Protein AF-U3AN63-F1 (afdb_monomer)

Secondary structure (DSSP, 8-state):
-HHHHHHHHTS-EEE---EEEETTEEEE---EEE-TTS-EEEE--SSS-EEEEEEEETTEEEEEEEEE--

Organism: NCBI:txid1219077

Nearest PDB structures (foldseek):
  5g3o-assembly1_E  TM=8.814E-01  e=1.617E-01  Bacillus cereus
  4f4h-assembly1_A  TM=7.795E-01  e=8.578E-02  Burkholderia thailandensis E264
  4f4h-assembly1_B  TM=7.890E-01  e=2.519E-01  Burkholderia thailandensis E264
  5g3o-assembly1_D  TM=7.032E-01  e=1.037E-01  Bacillus cereus
  5g3o-assembly1_B  TM=7.038E-01  e=1.255E-01  Bacillus cereus

Radius of gyration: 12.71 Å; Cα contacts (8 Å, |Δi|>4): 164; chains: 1; bounding box: 34×17×36 Å

Structure (mmCIF, N/CA/C/O backbone):
data_AF-U3AN63-F1
#
_entry.id   AF-U3AN63-F1
#
loop_
_atom_site.group_PDB
_atom_site.id
_atom_site.type_symbol
_atom_site.label_atom_id
_atom_site.label_alt_id
_atom_site.label_comp_id
_atom_site.label_asym_id
_atom_site.label_entity_id
_atom_site.label_seq_id
_atom_site.pdbx_PDB_ins_code
_atom_site.Cartn_x
_atom_site.Cartn_y
_atom_site.Cartn_z
_atom_site.occupancy
_atom_site.B_iso_or_equiv
_atom_site.auth_seq_id
_atom_site.auth_comp_id
_atom_site.auth_asym_id
_atom_site.auth_atom_id
_atom_site.pdbx_PDB_model_num
ATOM 1 N N . MET A 1 1 ? 9.791 0.368 9.878 1.00 86.50 1 MET A N 1
ATOM 2 C CA . MET A 1 1 ? 8.981 -0.130 8.741 1.00 86.50 1 MET A CA 1
ATOM 3 C C . MET A 1 1 ? 7.578 0.466 8.834 1.00 86.50 1 MET A C 1
ATOM 5 O O . MET A 1 1 ? 7.138 0.691 9.955 1.00 86.50 1 MET A O 1
ATOM 9 N N . LEU A 1 2 ? 6.899 0.759 7.716 1.00 95.81 2 LEU A N 1
ATOM 10 C CA . LEU A 1 2 ? 5.587 1.440 7.713 1.00 95.81 2 LEU A CA 1
ATOM 11 C C . LEU A 1 2 ? 4.495 0.667 8.477 1.00 95.81 2 LEU A C 1
ATOM 13 O O . LEU A 1 2 ? 3.703 1.281 9.184 1.00 95.81 2 LEU A O 1
ATOM 17 N N . SER A 1 3 ? 4.538 -0.668 8.459 1.00 97.19 3 SER A N 1
ATOM 18 C CA . SER A 1 3 ? 3.698 -1.528 9.308 1.00 97.19 3 SER A CA 1
ATOM 19 C C . SER A 1 3 ? 3.801 -1.192 10.800 1.00 97.19 3 SER A C 1
ATOM 21 O O . SER A 1 3 ? 2.796 -1.105 11.493 1.00 97.19 3 SER A O 1
ATOM 23 N N . HIS A 1 4 ? 5.013 -0.929 11.298 1.00 98.12 4 HIS A N 1
ATOM 24 C CA . HIS A 1 4 ? 5.234 -0.549 12.693 1.00 98.12 4 HIS A CA 1
ATOM 25 C C . HIS A 1 4 ? 4.672 0.843 13.007 1.00 98.12 4 HIS A C 1
ATOM 27 O O . HIS A 1 4 ? 4.195 1.075 14.117 1.00 98.12 4 HIS A O 1
ATOM 33 N N . ILE A 1 5 ? 4.708 1.770 12.039 1.00 97.81 5 ILE A N 1
ATOM 34 C CA . ILE A 1 5 ? 4.047 3.073 12.187 1.00 97.81 5 ILE A CA 1
ATOM 35 C C . ILE A 1 5 ? 2.545 2.851 12.353 1.00 97.81 5 ILE A C 1
ATOM 37 O O . ILE A 1 5 ? 1.984 3.373 13.312 1.00 97.81 5 ILE A O 1
ATOM 41 N N . ALA A 1 6 ? 1.933 2.020 11.502 1.00 98.06 6 ALA A N 1
ATOM 42 C CA . ALA A 1 6 ? 0.506 1.710 11.559 1.00 98.06 6 ALA A CA 1
ATOM 43 C C . ALA A 1 6 ? 0.087 1.141 12.926 1.00 98.06 6 ALA A C 1
ATOM 45 O O . ALA A 1 6 ? -0.841 1.659 13.549 1.00 98.06 6 ALA A O 1
ATOM 46 N N . THR A 1 7 ? 0.837 0.168 13.462 1.00 98.38 7 THR A N 1
ATOM 47 C CA . THR A 1 7 ? 0.593 -0.377 14.809 1.00 98.38 7 THR A CA 1
ATOM 48 C C . THR A 1 7 ? 0.744 0.686 15.903 1.00 98.38 7 THR A C 1
ATOM 50 O O . THR A 1 7 ? -0.048 0.727 16.846 1.00 98.38 7 THR A O 1
ATOM 53 N N . LYS A 1 8 ? 1.754 1.561 15.796 1.00 98.25 8 LYS A N 1
ATOM 54 C CA . LYS A 1 8 ? 2.054 2.582 16.812 1.00 98.25 8 LYS A CA 1
ATOM 55 C C . LYS A 1 8 ? 0.989 3.675 16.873 1.00 98.25 8 LYS A C 1
ATOM 57 O O . LYS A 1 8 ? 0.598 4.071 17.968 1.00 98.25 8 LYS A O 1
ATOM 62 N N . ILE A 1 9 ? 0.536 4.159 15.718 1.00 97.19 9 ILE A N 1
ATOM 63 C CA . ILE A 1 9 ? -0.477 5.223 15.634 1.00 97.19 9 ILE A CA 1
ATOM 64 C C . ILE A 1 9 ? -1.910 4.675 15.655 1.00 97.19 9 ILE A C 1
ATOM 66 O O . ILE A 1 9 ? -2.850 5.452 15.775 1.00 97.19 9 ILE A O 1
ATOM 70 N N . LYS A 1 10 ? -2.072 3.346 15.563 1.00 96.94 10 LYS A N 1
ATOM 71 C CA . LYS A 1 10 ? -3.358 2.633 15.518 1.00 96.94 10 LYS A CA 1
ATOM 72 C C . LYS A 1 10 ? -4.271 3.108 14.382 1.00 96.94 10 LYS A C 1
ATOM 74 O O . LYS A 1 10 ? -5.488 3.146 14.544 1.00 96.94 10 LYS A O 1
ATOM 79 N N . ALA A 1 11 ? -3.684 3.423 13.230 1.00 97.38 11 ALA A N 1
ATOM 80 C CA . ALA A 1 11 ? -4.400 3.879 12.044 1.00 97.38 11 ALA A CA 1
ATOM 81 C C . ALA A 1 11 ? -3.822 3.238 10.770 1.00 97.38 11 ALA A C 1
ATOM 83 O O . ALA A 1 11 ? -2.647 2.853 10.771 1.00 97.38 11 ALA A O 1
ATOM 84 N N . PRO A 1 12 ? -4.621 3.127 9.692 1.00 97.69 12 PRO A N 1
ATOM 85 C CA . PRO A 1 12 ? -4.132 2.699 8.393 1.00 97.69 12 PRO A CA 1
ATOM 86 C C . PRO A 1 12 ? -2.988 3.583 7.892 1.00 97.69 12 PRO A C 1
ATOM 88 O O . PRO A 1 12 ? -2.994 4.800 8.082 1.00 97.69 12 PRO A O 1
ATOM 91 N N . VAL A 1 13 ? -2.016 2.971 7.220 1.00 98.00 13 VAL A N 1
ATOM 92 C CA . VAL A 1 13 ? -0.911 3.685 6.564 1.00 98.00 13 VAL A CA 1
ATOM 93 C C . VAL A 1 13 ? -0.949 3.375 5.080 1.00 98.00 13 VAL A C 1
ATOM 95 O O . VAL A 1 13 ? -1.008 2.209 4.696 1.00 98.00 13 VAL A O 1
ATOM 98 N N . LEU A 1 14 ? -0.907 4.419 4.254 1.00 97.44 14 LEU A N 1
ATOM 99 C CA . LEU A 1 14 ? -0.900 4.321 2.800 1.00 97.44 14 LEU A CA 1
ATOM 100 C C . LEU A 1 14 ? 0.448 4.819 2.277 1.00 97.44 14 LEU A C 1
ATOM 102 O O . LEU A 1 14 ? 0.912 5.897 2.649 1.00 97.44 14 LEU A O 1
ATOM 106 N N . LEU A 1 15 ? 1.067 4.033 1.404 1.00 97.00 15 LEU A N 1
ATOM 107 C CA . LEU A 1 15 ? 2.259 4.402 0.653 1.00 97.00 15 LEU A CA 1
ATOM 108 C C . LEU A 1 15 ? 1.878 4.587 -0.812 1.00 97.00 15 LEU A C 1
ATOM 110 O O . LEU A 1 15 ? 1.395 3.649 -1.442 1.00 97.00 15 LEU A O 1
ATOM 114 N N . SER A 1 16 ? 2.171 5.769 -1.348 1.00 96.06 16 SER A N 1
ATOM 115 C CA . SER A 1 16 ? 2.288 5.998 -2.786 1.00 96.06 16 SER A CA 1
ATOM 116 C C . SER A 1 16 ? 3.764 6.157 -3.116 1.00 96.06 16 SER A C 1
ATOM 118 O O . SER A 1 16 ? 4.467 6.908 -2.436 1.00 96.06 16 SER A O 1
ATOM 120 N N . ASN A 1 17 ? 4.252 5.405 -4.096 1.00 95.19 17 ASN A N 1
ATOM 121 C CA . ASN A 1 17 ? 5.665 5.361 -4.426 1.00 95.19 17 ASN A CA 1
ATOM 122 C C . ASN A 1 17 ? 5.885 5.183 -5.929 1.00 95.19 17 ASN A C 1
ATOM 124 O O . ASN A 1 17 ? 5.068 4.591 -6.629 1.00 95.19 17 ASN A O 1
ATOM 128 N N . PHE A 1 18 ? 7.024 5.675 -6.402 1.00 94.50 18 PHE A N 1
ATOM 129 C CA . PHE A 1 18 ? 7.437 5.598 -7.797 1.00 94.50 18 PHE A CA 1
ATOM 130 C C . PHE A 1 18 ? 8.080 4.240 -8.128 1.00 94.50 18 PHE A C 1
ATOM 132 O O . PHE A 1 18 ? 8.756 3.651 -7.278 1.00 94.50 18 PHE A O 1
ATOM 139 N N . ILE A 1 19 ? 7.892 3.761 -9.361 1.00 94.38 19 ILE A N 1
ATOM 140 C CA . ILE A 1 19 ? 8.581 2.592 -9.926 1.00 94.38 19 ILE A CA 1
ATOM 141 C C . ILE A 1 19 ? 9.651 3.092 -10.896 1.00 94.38 19 ILE A C 1
ATOM 143 O O . ILE A 1 19 ? 9.340 3.812 -11.838 1.00 94.38 19 ILE A O 1
ATOM 147 N N . GLY A 1 20 ? 10.902 2.676 -10.694 1.00 93.19 20 GLY A N 1
ATOM 148 C CA . GLY A 1 20 ? 11.995 2.938 -11.634 1.00 93.19 20 GLY A CA 1
ATOM 149 C C . GLY A 1 20 ? 13.066 3.885 -11.098 1.00 93.19 20 GLY A C 1
ATOM 150 O O . GLY A 1 20 ? 13.169 4.126 -9.897 1.00 93.19 20 GLY A O 1
ATOM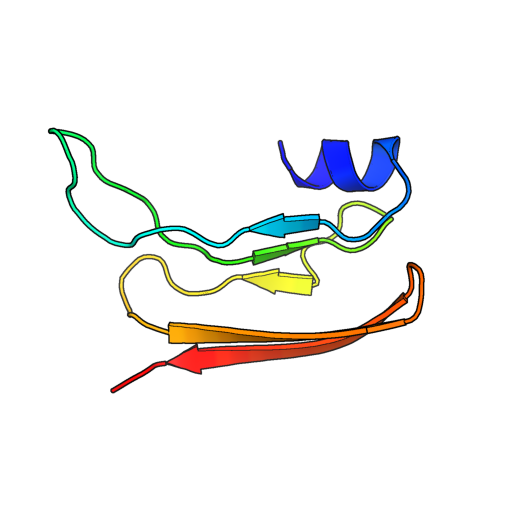 151 N N . LYS A 1 21 ? 13.913 4.403 -11.993 1.00 94.62 21 LYS A N 1
ATOM 152 C CA . LYS A 1 21 ? 15.093 5.195 -11.616 1.00 94.62 21 LYS A CA 1
ATOM 153 C C . LYS A 1 21 ? 14.783 6.679 -11.490 1.00 94.62 21 LYS A C 1
ATOM 155 O O . LYS A 1 21 ? 14.347 7.302 -12.453 1.00 94.62 21 LYS A O 1
ATOM 160 N N . ALA A 1 22 ? 15.105 7.265 -10.340 1.00 91.25 22 ALA A N 1
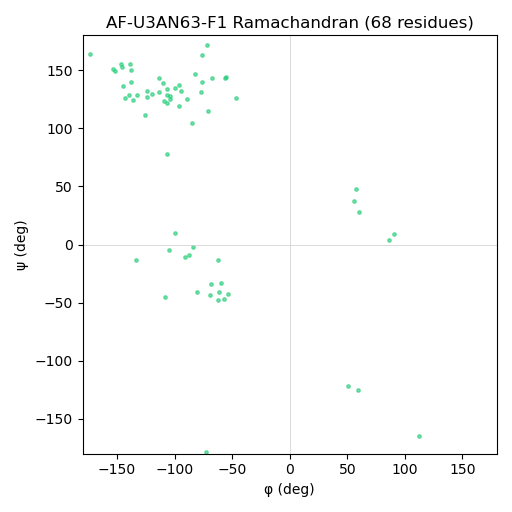ATOM 161 C CA . ALA A 1 22 ? 15.018 8.704 -10.112 1.00 91.25 22 ALA A CA 1
ATOM 162 C C . ALA A 1 22 ? 16.226 9.196 -9.304 1.00 91.25 22 ALA A C 1
ATOM 164 O O . ALA A 1 22 ? 16.564 8.640 -8.263 1.00 91.25 22 ALA A O 1
ATOM 165 N N . GLY A 1 23 ? 16.910 10.236 -9.794 1.00 89.00 23 GLY A N 1
ATOM 166 C CA . GLY A 1 23 ? 18.029 10.862 -9.073 1.00 89.00 23 GLY A CA 1
ATOM 167 C C . GLY A 1 23 ? 19.207 9.927 -8.763 1.00 89.00 23 GLY A C 1
ATOM 168 O O . GLY A 1 23 ? 19.887 10.129 -7.763 1.00 89.00 23 GLY A O 1
ATOM 169 N N . GLY A 1 24 ? 19.426 8.891 -9.581 1.00 93.38 24 GLY A N 1
ATOM 170 C CA . GLY A 1 24 ? 20.464 7.875 -9.358 1.00 93.38 24 GLY A CA 1
ATOM 171 C C . GLY A 1 24 ? 20.049 6.708 -8.453 1.00 93.38 24 GLY A C 1
ATOM 172 O O . GLY A 1 24 ? 20.873 5.837 -8.194 1.00 93.38 24 GLY A O 1
ATOM 173 N N . TRP A 1 25 ? 18.789 6.660 -8.011 1.00 92.00 25 TRP A N 1
ATOM 174 C CA . TRP A 1 25 ? 18.249 5.609 -7.146 1.00 92.00 25 TRP A CA 1
ATOM 175 C C . TRP A 1 25 ? 17.199 4.773 -7.869 1.00 92.00 25 TRP A C 1
ATOM 177 O O . TRP A 1 25 ? 16.393 5.316 -8.622 1.00 92.00 25 TRP A O 1
ATOM 187 N N . ASP A 1 26 ? 17.178 3.469 -7.595 1.00 93.38 26 ASP A N 1
ATOM 188 C CA . ASP A 1 26 ? 16.113 2.556 -8.014 1.00 93.38 26 ASP A CA 1
ATOM 189 C C . ASP A 1 26 ? 14.963 2.595 -6.997 1.00 93.38 26 ASP A C 1
ATOM 191 O O . ASP A 1 26 ? 15.055 2.042 -5.896 1.00 93.38 26 ASP A O 1
ATOM 195 N N . ALA A 1 27 ? 13.870 3.268 -7.352 1.00 94.06 27 ALA A N 1
ATOM 196 C CA . ALA A 1 27 ? 12.647 3.284 -6.568 1.00 94.06 27 ALA A CA 1
ATOM 197 C C . ALA A 1 27 ? 11.875 1.970 -6.758 1.00 94.06 27 ALA A C 1
ATOM 199 O O . ALA A 1 27 ? 11.642 1.504 -7.873 1.00 94.06 27 ALA A O 1
ATOM 200 N N . ALA A 1 28 ? 11.471 1.370 -5.639 1.00 93.12 28 ALA A N 1
ATOM 201 C CA . ALA A 1 28 ? 10.947 0.007 -5.605 1.00 93.12 28 ALA A CA 1
ATOM 202 C C . ALA A 1 28 ? 9.448 -0.121 -5.931 1.00 93.12 28 ALA A C 1
ATOM 204 O O . ALA A 1 28 ? 8.927 -1.236 -5.870 1.00 93.12 28 ALA A O 1
ATOM 205 N N . GLY A 1 29 ? 8.735 0.982 -6.180 1.00 94.56 29 GLY A N 1
ATOM 206 C CA . GLY A 1 29 ? 7.278 0.968 -6.283 1.00 94.56 29 GLY A CA 1
ATOM 207 C C . GLY A 1 29 ? 6.617 0.474 -5.007 1.00 94.56 29 GLY A C 1
ATOM 208 O O . GLY A 1 29 ? 6.892 0.985 -3.917 1.00 94.56 29 GLY A O 1
ATOM 209 N N . LYS A 1 30 ? 5.775 -0.556 -5.143 1.00 95.75 30 LYS A N 1
ATOM 210 C CA . LYS A 1 30 ? 5.042 -1.190 -4.040 1.00 95.75 30 LYS A CA 1
ATOM 211 C C . LYS A 1 30 ? 4.176 -0.192 -3.280 1.00 95.75 30 LYS A C 1
ATOM 213 O O . LYS A 1 30 ? 4.188 -0.176 -2.047 1.00 95.75 30 LYS A O 1
ATOM 218 N N . CYS A 1 31 ? 3.400 0.624 -3.997 1.00 96.75 31 CYS A N 1
ATOM 219 C CA . CYS A 1 31 ? 2.284 1.341 -3.378 1.00 96.75 31 CYS A CA 1
ATOM 220 C C . CYS A 1 31 ? 1.488 0.350 -2.522 1.00 96.75 31 CYS A C 1
ATOM 222 O O . CYS A 1 31 ? 1.157 -0.731 -2.998 1.00 96.75 31 CYS A O 1
ATOM 224 N N . SER A 1 32 ? 1.275 0.642 -1.245 1.00 97.38 32 SER A N 1
ATOM 225 C CA . SER A 1 32 ? 0.823 -0.367 -0.280 1.00 97.38 32 SER A CA 1
ATOM 226 C C . SER A 1 32 ? -0.072 0.242 0.776 1.00 97.38 32 SER A C 1
ATOM 228 O O . SER A 1 32 ? 0.044 1.427 1.091 1.00 97.38 32 SER A O 1
ATOM 230 N N . VAL A 1 33 ? -0.922 -0.593 1.362 1.00 98.12 33 VAL A N 1
ATOM 231 C CA . VAL A 1 33 ? -1.756 -0.22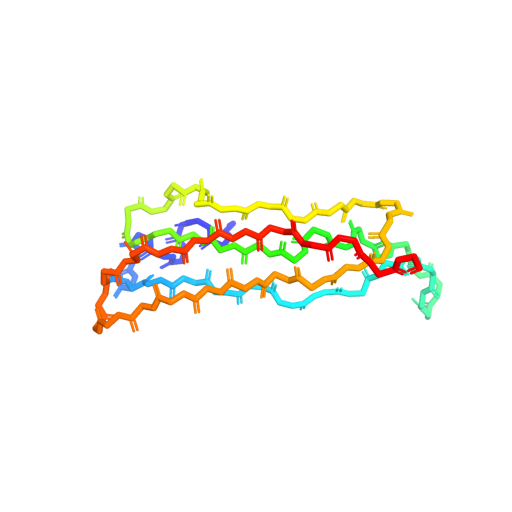2 2.502 1.00 98.12 33 VAL A CA 1
ATOM 232 C C . VAL A 1 33 ? -1.496 -1.194 3.639 1.00 98.12 33 VAL A C 1
ATOM 234 O O . VAL A 1 33 ? -1.516 -2.409 3.437 1.00 98.12 33 VAL A O 1
ATOM 237 N N . TRP A 1 34 ? -1.286 -0.661 4.838 1.00 98.38 34 TRP A N 1
ATOM 238 C CA . TRP A 1 34 ? -1.252 -1.432 6.078 1.00 98.38 34 TRP A CA 1
ATOM 239 C C . TRP A 1 34 ? -2.475 -1.111 6.929 1.00 98.38 34 TRP A C 1
ATOM 241 O O . TRP A 1 34 ? -2.857 0.055 7.040 1.00 98.38 34 TRP A O 1
ATOM 251 N N . ASP A 1 35 ? -3.066 -2.132 7.546 1.00 98.12 35 ASP A N 1
ATOM 252 C CA . ASP A 1 35 ? -4.122 -1.964 8.543 1.00 98.12 35 ASP A CA 1
ATOM 253 C C . ASP A 1 35 ? -3.562 -1.407 9.867 1.00 98.12 35 ASP A C 1
ATOM 255 O O . ASP A 1 35 ? -2.350 -1.351 10.090 1.00 98.12 35 ASP A O 1
ATOM 259 N N . LYS A 1 36 ? -4.448 -1.039 10.799 1.00 97.94 36 LYS A N 1
ATOM 260 C CA . LYS A 1 36 ? -4.058 -0.514 12.121 1.00 97.94 36 LYS A CA 1
ATOM 261 C C . LYS A 1 36 ? -3.263 -1.489 12.998 1.00 97.94 36 LYS A C 1
ATOM 263 O O . LYS A 1 36 ? -2.736 -1.087 14.034 1.00 97.94 36 LYS A O 1
ATOM 268 N N . LYS A 1 37 ? -3.227 -2.777 12.646 1.00 98.06 37 LYS A N 1
ATOM 269 C CA . LYS A 1 37 ? -2.431 -3.804 13.332 1.00 98.06 37 LYS A CA 1
ATOM 270 C C . LYS A 1 37 ? -1.041 -3.938 12.704 1.00 98.06 37 LYS A C 1
ATOM 272 O O . LYS A 1 37 ? -0.167 -4.541 13.321 1.00 98.06 37 LYS A O 1
ATOM 277 N N . GLY A 1 38 ? -0.808 -3.314 11.550 1.00 97.88 38 GLY A N 1
ATOM 278 C CA . GLY A 1 38 ? 0.433 -3.384 10.788 1.00 97.88 38 GLY A CA 1
ATOM 279 C C . GLY A 1 38 ? 0.452 -4.512 9.757 1.00 97.88 38 GLY A C 1
ATOM 280 O O . GLY A 1 38 ? 1.507 -4.762 9.170 1.00 97.88 38 GLY A O 1
ATOM 281 N N . HIS A 1 39 ? -0.669 -5.193 9.511 1.00 97.81 39 HIS A N 1
ATOM 282 C CA . HIS A 1 39 ? -0.754 -6.184 8.440 1.00 97.81 39 HIS A CA 1
ATOM 283 C C . HIS A 1 39 ? -0.875 -5.492 7.088 1.00 97.81 39 HIS A C 1
ATOM 285 O O . HIS A 1 39 ? -1.595 -4.507 6.947 1.00 97.81 39 HIS A O 1
ATOM 291 N N . THR A 1 40 ? -0.188 -6.020 6.081 1.00 97.69 40 THR A N 1
ATOM 292 C CA . THR A 1 40 ? -0.319 -5.543 4.703 1.00 97.69 40 THR A CA 1
ATOM 293 C C . THR A 1 40 ? -1.687 -5.952 4.158 1.00 97.69 40 THR A C 1
ATOM 295 O O . THR A 1 40 ? -1.949 -7.142 4.005 1.00 97.69 40 THR A O 1
ATOM 298 N N . ALA A 1 41 ? -2.549 -4.978 3.870 1.00 97.69 41 ALA A N 1
ATOM 299 C CA . ALA A 1 41 ? -3.859 -5.206 3.262 1.00 97.69 41 ALA A CA 1
ATOM 300 C C . ALA A 1 41 ? -3.736 -5.388 1.740 1.00 97.69 41 ALA A C 1
ATOM 302 O O . ALA A 1 41 ? -4.367 -6.263 1.157 1.00 97.69 41 ALA A O 1
ATOM 303 N N . VAL A 1 42 ? -2.878 -4.589 1.101 1.00 97.62 42 VAL A N 1
ATOM 304 C CA . VAL A 1 42 ? -2.538 -4.707 -0.321 1.00 97.62 42 VAL A CA 1
ATOM 305 C C . VAL A 1 42 ? -1.130 -4.181 -0.558 1.00 97.62 42 VAL A C 1
ATOM 307 O O . VAL A 1 42 ? -0.672 -3.267 0.132 1.00 97.62 42 VAL A O 1
ATOM 310 N N . GLN A 1 43 ? -0.454 -4.756 -1.546 1.00 97.00 43 GLN A N 1
ATOM 311 C CA . GLN A 1 43 ? 0.827 -4.288 -2.052 1.00 97.00 43 GLN A CA 1
ATOM 312 C C . GLN A 1 43 ? 0.780 -4.327 -3.579 1.00 97.00 43 GLN A C 1
ATOM 314 O O . GLN A 1 43 ? 0.492 -5.369 -4.164 1.00 97.00 43 GLN A O 1
ATOM 319 N N . GLY A 1 44 ? 1.052 -3.188 -4.205 1.00 95.81 44 GLY A N 1
ATOM 320 C CA . GLY A 1 44 ? 1.195 -3.060 -5.646 1.00 95.81 44 GLY A CA 1
ATOM 321 C C . GLY A 1 44 ? 2.497 -3.667 -6.160 1.00 95.81 44 GLY A C 1
ATOM 322 O O . GLY A 1 44 ? 3.306 -4.219 -5.406 1.00 95.81 44 GLY A O 1
ATOM 323 N N . SER A 1 45 ? 2.711 -3.551 -7.463 1.00 94.50 45 SER A N 1
ATOM 324 C CA . SER A 1 45 ? 3.871 -4.147 -8.117 1.00 94.50 45 SER A CA 1
ATOM 325 C C . SER A 1 45 ? 5.173 -3.370 -7.874 1.00 94.50 45 SER A C 1
ATOM 327 O O . SER A 1 45 ? 5.193 -2.216 -7.439 1.00 94.50 45 SER A O 1
ATOM 329 N N . HIS A 1 46 ? 6.283 -4.053 -8.140 1.00 94.38 46 HIS A N 1
ATOM 330 C CA . HIS A 1 46 ? 7.634 -3.493 -8.166 1.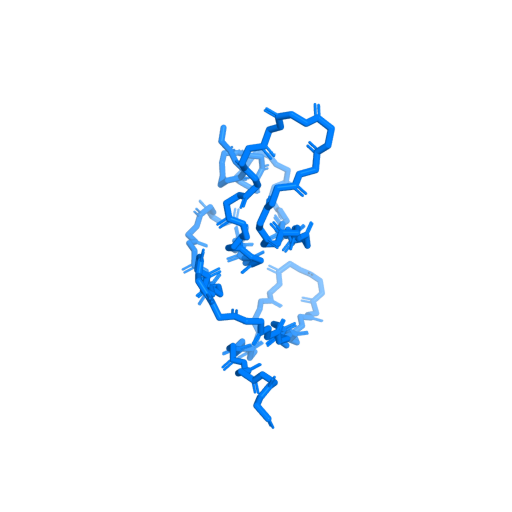00 94.38 46 HIS A CA 1
ATOM 331 C C . HIS A 1 46 ? 8.170 -3.319 -9.595 1.00 94.38 46 HIS A C 1
ATOM 333 O O . HIS A 1 46 ? 9.265 -2.792 -9.767 1.00 94.38 46 HIS A O 1
ATOM 339 N N . THR A 1 47 ? 7.416 -3.768 -10.603 1.00 93.75 47 THR A N 1
ATOM 340 C CA . THR A 1 47 ? 7.797 -3.721 -12.024 1.00 93.75 47 THR A CA 1
ATOM 341 C C . THR A 1 47 ? 6.694 -3.200 -12.940 1.00 93.75 47 THR A C 1
ATOM 343 O O . THR A 1 47 ? 6.972 -2.918 -14.095 1.00 93.75 47 THR A O 1
ATOM 346 N N . GLU A 1 48 ? 5.459 -3.101 -12.454 1.00 94.81 48 GLU A N 1
ATOM 347 C CA . GLU A 1 48 ? 4.270 -2.783 -13.250 1.00 94.81 48 GLU A CA 1
ATOM 348 C C . GLU A 1 48 ? 3.582 -1.551 -12.658 1.00 94.81 48 GLU A C 1
ATOM 350 O O . GLU A 1 48 ? 3.311 -1.499 -11.453 1.00 94.81 48 GLU A O 1
ATOM 355 N N . GLU A 1 49 ? 3.339 -0.541 -13.490 1.00 95.00 49 GLU A N 1
ATOM 356 C CA . GLU A 1 49 ? 2.623 0.663 -13.078 1.00 95.00 49 GLU A CA 1
ATOM 357 C C . GLU A 1 49 ? 1.163 0.329 -12.762 1.00 95.00 49 GLU A C 1
ATOM 359 O O . GLU A 1 49 ? 0.541 -0.538 -13.371 1.00 95.00 49 GLU A O 1
ATOM 364 N N . GLY A 1 50 ? 0.604 0.991 -11.754 1.00 95.12 50 GLY A N 1
ATOM 365 C CA . GLY A 1 50 ? -0.704 0.610 -11.250 1.00 95.12 50 GLY A CA 1
ATOM 366 C C . GLY A 1 50 ? -1.256 1.557 -10.204 1.00 95.12 50 GLY A C 1
ATOM 367 O O . GLY A 1 50 ? -0.537 2.346 -9.585 1.00 95.12 50 GLY A O 1
ATOM 368 N N . LEU A 1 51 ? -2.557 1.429 -9.975 1.00 96.25 51 LEU A N 1
ATOM 369 C CA . LEU A 1 51 ? -3.292 2.139 -8.943 1.00 96.25 51 LEU A CA 1
ATOM 370 C C . LEU A 1 51 ? -3.644 1.186 -7.804 1.00 96.25 51 LEU A C 1
ATOM 372 O O . LEU A 1 51 ? -4.157 0.088 -8.017 1.00 96.25 51 LEU A O 1
ATOM 376 N N . VAL A 1 52 ? -3.409 1.633 -6.573 1.00 97.12 52 VAL A N 1
ATOM 377 C CA . VAL A 1 52 ? -3.966 0.991 -5.383 1.00 97.12 52 VAL A CA 1
ATOM 378 C C . VAL A 1 52 ? -5.234 1.732 -4.991 1.00 97.12 52 VAL A C 1
ATOM 380 O O . VAL A 1 52 ? -5.192 2.917 -4.663 1.00 97.12 52 VAL A O 1
ATOM 383 N N . PHE A 1 53 ? -6.355 1.022 -5.004 1.00 97.12 53 PHE A N 1
ATOM 384 C CA . PHE A 1 53 ? -7.628 1.508 -4.489 1.00 97.12 53 PHE A CA 1
ATOM 385 C C . PHE A 1 53 ? -7.811 1.011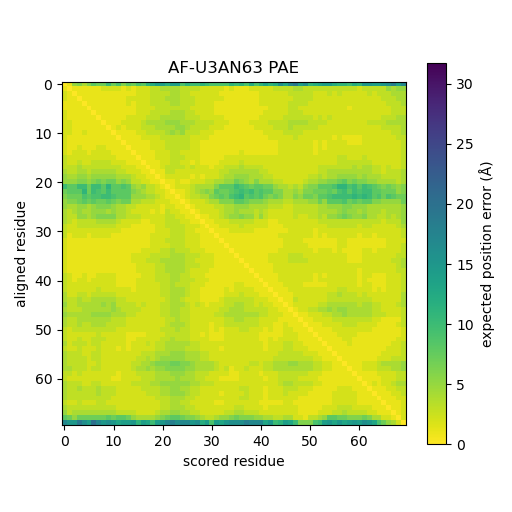 -3.058 1.00 97.12 53 PHE A C 1
ATOM 387 O O . PHE A 1 53 ? -7.521 -0.148 -2.760 1.00 97.12 53 PHE A O 1
ATOM 394 N N . CYS A 1 54 ? -8.288 1.891 -2.181 1.00 97.25 54 CYS A N 1
ATOM 395 C CA . CYS A 1 54 ? -8.558 1.585 -0.783 1.00 97.25 54 CYS A CA 1
ATOM 396 C C . CYS A 1 54 ? -9.810 2.334 -0.328 1.00 97.25 54 CYS A C 1
ATOM 398 O O . CYS A 1 54 ? -9.881 3.559 -0.454 1.00 97.25 54 CYS A O 1
ATOM 400 N N . THR A 1 55 ? -10.773 1.603 0.222 1.00 97.81 55 THR A N 1
ATOM 401 C CA . THR A 1 55 ? -11.923 2.170 0.926 1.00 97.81 55 THR A CA 1
ATOM 402 C C . THR A 1 55 ? -11.739 1.933 2.415 1.00 97.81 55 THR A C 1
ATOM 404 O O . THR A 1 55 ? -11.627 0.790 2.865 1.00 97.81 55 THR A O 1
ATOM 407 N N . PHE A 1 56 ? -11.723 3.017 3.185 1.00 96.44 56 PHE A N 1
ATOM 408 C CA . PHE A 1 56 ? -11.618 2.975 4.634 1.00 96.44 56 PHE A CA 1
ATOM 409 C C . PHE A 1 56 ? -12.566 3.990 5.267 1.00 96.44 56 PHE A C 1
ATOM 411 O O . PHE A 1 56 ? -12.856 5.037 4.688 1.00 96.44 56 PHE A O 1
ATOM 418 N N . GLU A 1 57 ? -13.022 3.672 6.469 1.00 97.38 57 GLU A N 1
ATOM 419 C CA . GLU A 1 57 ? -13.764 4.578 7.338 1.00 97.38 57 GLU A CA 1
ATOM 420 C C . GLU A 1 57 ? -13.132 4.485 8.723 1.00 97.38 57 GLU A C 1
ATOM 422 O O . GLU A 1 57 ? -12.909 3.389 9.249 1.00 97.38 57 GLU A O 1
ATOM 427 N N . ASN A 1 58 ? -12.790 5.639 9.297 1.00 95.06 58 ASN A N 1
ATOM 428 C CA . ASN A 1 58 ? -11.977 5.722 10.507 1.00 95.06 58 ASN A CA 1
ATOM 429 C C . ASN A 1 58 ? -10.698 4.875 10.358 1.00 95.06 58 ASN A C 1
ATOM 431 O O . ASN A 1 58 ? -9.910 5.089 9.436 1.00 95.06 58 ASN A O 1
ATOM 435 N N . GLU A 1 59 ? -10.479 3.905 11.241 1.00 95.88 59 GLU A N 1
ATOM 436 C CA . GLU A 1 59 ? -9.325 3.015 11.194 1.00 95.88 59 GLU A CA 1
ATOM 437 C C . GLU A 1 59 ? -9.597 1.630 10.568 1.00 95.88 59 GLU A C 1
ATOM 439 O O . GLU A 1 59 ? -8.754 0.730 10.677 1.00 95.88 59 GLU A O 1
ATOM 444 N N . VAL A 1 60 ? -10.770 1.433 9.957 1.00 96.69 60 VAL A N 1
ATOM 445 C CA . VAL A 1 60 ? -11.207 0.154 9.375 1.00 96.69 60 VAL A CA 1
ATOM 446 C C . VAL A 1 60 ? -11.099 0.199 7.853 1.00 96.69 60 VAL A C 1
ATOM 448 O O . VAL A 1 60 ? -11.617 1.103 7.207 1.00 96.69 60 VAL A O 1
ATOM 451 N N . ILE A 1 61 ? -10.425 -0.801 7.283 1.00 97.81 61 ILE A N 1
ATOM 452 C CA . ILE A 1 61 ? -10.306 -1.010 5.836 1.00 97.81 61 ILE A CA 1
ATOM 453 C C . ILE A 1 61 ? -11.408 -1.981 5.397 1.00 97.81 61 ILE A C 1
ATOM 455 O O . ILE A 1 61 ? -11.568 -3.032 6.019 1.00 97.81 61 ILE A O 1
ATOM 459 N N . TYR A 1 62 ? -12.134 -1.641 4.332 1.00 97.19 62 TYR A N 1
ATOM 460 C CA . TYR A 1 62 ? -13.260 -2.429 3.811 1.00 97.19 62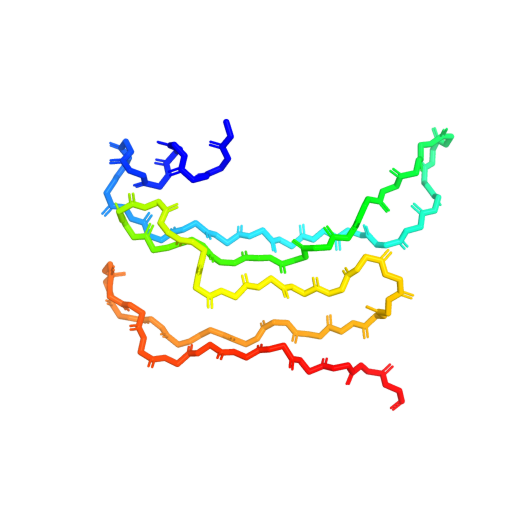 TYR A CA 1
ATOM 461 C C . TYR A 1 62 ? -12.941 -3.119 2.488 1.00 97.19 62 TYR A C 1
ATOM 463 O O . TYR A 1 62 ? -13.248 -4.295 2.326 1.00 97.19 62 TYR A O 1
ATOM 471 N N . ASP A 1 63 ? -12.327 -2.391 1.556 1.00 97.44 63 ASP A N 1
ATOM 472 C CA . ASP A 1 63 ? -11.935 -2.912 0.247 1.00 97.44 63 ASP A CA 1
ATOM 473 C C . ASP A 1 63 ? -10.547 -2.399 -0.116 1.00 97.44 63 ASP A C 1
ATOM 475 O O . ASP A 1 63 ? -10.220 -1.231 0.125 1.00 97.44 63 ASP A O 1
ATOM 479 N N . VAL A 1 64 ? -9.742 -3.279 -0.701 1.00 97.56 64 VAL A N 1
ATOM 480 C CA . VAL A 1 64 ? -8.421 -2.958 -1.228 1.00 97.56 64 VAL A CA 1
ATOM 481 C C . VAL A 1 64 ? -8.148 -3.770 -2.478 1.00 97.56 64 VAL A C 1
ATOM 483 O O . VAL A 1 64 ? -8.377 -4.978 -2.521 1.00 97.56 64 VAL A O 1
ATOM 486 N N . ARG A 1 65 ? -7.588 -3.117 -3.492 1.00 97.31 65 ARG A N 1
ATOM 487 C CA . ARG A 1 65 ? -7.119 -3.802 -4.697 1.00 97.31 65 ARG A CA 1
ATOM 488 C C . ARG A 1 65 ? -5.996 -3.034 -5.363 1.00 97.31 65 ARG A C 1
ATOM 490 O O . ARG A 1 65 ? -5.938 -1.807 -5.294 1.00 97.31 65 ARG A O 1
ATOM 497 N N . PHE A 1 66 ? -5.130 -3.778 -6.032 1.00 96.81 66 PHE A N 1
ATOM 498 C CA . PHE A 1 66 ? -4.181 -3.236 -6.989 1.00 96.81 66 PHE A CA 1
ATOM 499 C C . PHE A 1 66 ? -4.733 -3.458 -8.396 1.00 96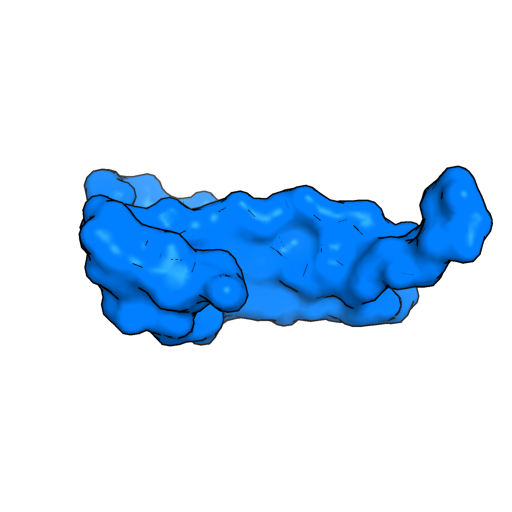.81 66 PHE A C 1
ATOM 501 O O . PHE A 1 66 ? -5.220 -4.546 -8.699 1.00 96.81 66 PHE A O 1
ATOM 508 N N . GLN A 1 67 ? -4.668 -2.426 -9.225 1.00 97.19 67 GLN A N 1
ATOM 509 C CA . GLN A 1 67 ? -5.085 -2.450 -10.619 1.00 97.19 67 GLN A CA 1
ATOM 510 C C . GLN A 1 67 ? -3.905 -1.972 -11.473 1.00 97.19 67 GLN A C 1
ATOM 512 O O . GLN A 1 67 ? -3.572 -0.786 -11.390 1.00 97.19 67 GLN A O 1
ATOM 517 N N . PRO A 1 68 ? -3.282 -2.850 -12.275 1.00 95.38 68 PRO A N 1
ATOM 518 C CA . PRO A 1 68 ? -2.325 -2.434 -13.292 1.00 95.38 68 PRO A CA 1
ATOM 519 C C . PRO A 1 68 ? -2.928 -1.403 -14.247 1.00 95.38 68 PRO A C 1
ATOM 521 O O . PRO A 1 68 ? -4.128 -1.474 -14.551 1.00 95.38 68 PRO A O 1
ATOM 524 N N . VAL A 1 69 ? -2.106 -0.451 -14.689 1.00 92.12 69 VAL A N 1
ATOM 525 C CA . VAL A 1 69 ? -2.457 0.500 -15.751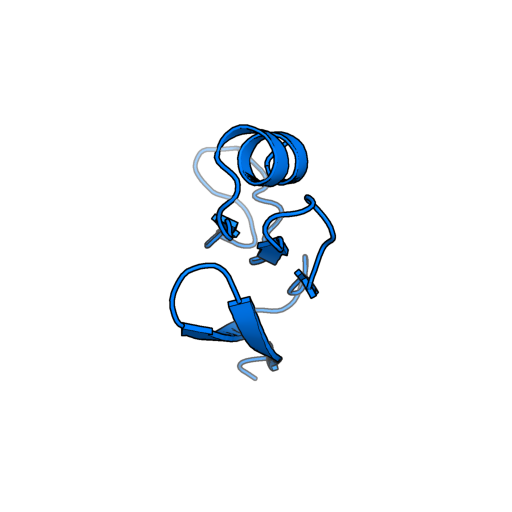 1.00 92.12 69 VAL A CA 1
ATOM 526 C C . VAL A 1 69 ? -1.679 0.102 -17.006 1.00 92.12 69 VAL A C 1
ATOM 528 O O . VAL A 1 69 ? -0.643 0.686 -17.303 1.00 92.12 69 VAL A O 1
ATOM 531 N N . ASP A 1 70 ? -2.158 -0.936 -17.688 1.00 71.06 70 ASP A N 1
ATOM 532 C CA . ASP A 1 70 ? -1.770 -1.254 -19.070 1.00 71.06 70 ASP A CA 1
ATOM 533 C C . ASP A 1 70 ? -2.686 -0.520 -20.063 1.00 71.06 70 ASP A C 1
ATOM 535 O O . ASP A 1 70 ? -3.913 -0.443 -19.795 1.00 71.06 70 ASP A O 1
#

Sequence (70 aa):
MLSHIATKIKAPVLLSNFIGKAGGWDAAGKCSVWDKKGHTAVQGSHTEEGLVFCTFENEVIYDVRFQPVD

Foldseek 3Di:
DVLVVLCVVLAKDWDAWDAQDDPNDGTQGFGWIAASNSHTPDTEHRHFDWDWDWDDDTRDTDDIDTDGDD

pLDDT: mean 95.67, std 3.72, range [71.06, 98.38]

Solvent-accessible surface area (backbone atoms only — not comparable to full-atom values): 4030 Å² total; per-residue (Å²): 108,70,34,59,51,9,40,72,72,54,28,59,37,79,46,85,56,58,66,46,79,55,96,92,38,81,37,62,25,40,30,28,32,20,35,26,80,27,49,75,71,40,70,40,46,61,86,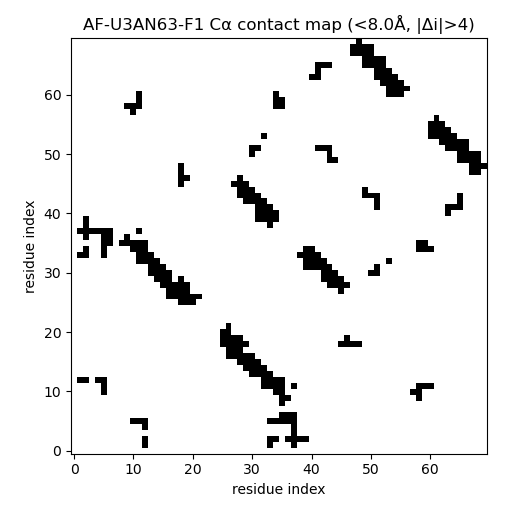55,60,61,48,74,50,74,44,67,58,93,54,45,78,79,48,68,46,66,44,75,68,128

Mean predicted aligned error: 2.8 Å

InterPro domains:
  IPR036526 Carbon-nitrogen hydrolase superfamily [SSF56317] (2-67)